Protein AF-A0A944JF97-F1 (afdb_monomer_lite)

Structure (mmCIF, N/CA/C/O backbone):
data_AF-A0A944JF97-F1
#
_entry.id   AF-A0A944JF97-F1
#
loop_
_atom_site.group_PDB
_atom_site.id
_atom_site.type_symbol
_atom_site.label_atom_id
_atom_site.label_alt_id
_atom_site.label_comp_id
_atom_site.label_asym_id
_atom_site.label_entity_id
_atom_site.label_seq_id
_atom_site.pdbx_PDB_ins_code
_atom_site.Cartn_x
_atom_site.Cartn_y
_atom_site.Cartn_z
_atom_site.occupancy
_atom_site.B_iso_or_equiv
_atom_site.auth_seq_id
_atom_site.auth_comp_id
_atom_site.auth_asym_id
_atom_site.auth_atom_id
_atom_site.pdbx_PDB_model_num
ATOM 1 N N . MET A 1 1 ? 32.440 14.582 -0.990 1.00 56.53 1 MET A N 1
ATOM 2 C CA . MET A 1 1 ? 31.479 13.459 -1.023 1.00 56.53 1 MET A CA 1
ATOM 3 C C . MET A 1 1 ? 31.948 12.498 -2.102 1.00 56.53 1 MET A C 1
ATOM 5 O O . MET A 1 1 ? 32.028 12.944 -3.239 1.00 56.53 1 MET A O 1
ATOM 9 N N . PRO A 1 2 ? 32.345 11.255 -1.791 1.00 56.12 2 PRO A N 1
ATOM 10 C CA . PRO A 1 2 ? 32.682 10.302 -2.840 1.00 56.12 2 PRO A CA 1
ATOM 11 C C . PRO A 1 2 ? 31.415 9.986 -3.644 1.00 56.12 2 PRO A C 1
ATOM 13 O O . PRO A 1 2 ? 30.388 9.609 -3.078 1.00 56.12 2 PRO A O 1
ATOM 16 N N . THR A 1 3 ? 31.468 10.171 -4.959 1.00 65.56 3 THR A N 1
ATOM 17 C CA . THR A 1 3 ? 30.405 9.774 -5.883 1.00 65.56 3 THR A CA 1
ATOM 18 C C . THR A 1 3 ? 30.403 8.254 -5.987 1.00 65.56 3 THR A C 1
ATOM 20 O O . THR A 1 3 ? 31.260 7.650 -6.626 1.00 65.56 3 THR A O 1
ATOM 23 N N . ARG A 1 4 ? 29.452 7.612 -5.305 1.00 72.88 4 ARG A N 1
ATOM 24 C CA . ARG A 1 4 ? 29.220 6.173 -5.434 1.00 72.88 4 ARG A CA 1
ATOM 25 C C . ARG A 1 4 ? 28.635 5.902 -6.818 1.00 72.88 4 ARG A C 1
ATOM 27 O O . ARG A 1 4 ? 27.512 6.331 -7.077 1.00 72.88 4 ARG A O 1
ATOM 34 N N . THR A 1 5 ? 29.349 5.157 -7.660 1.00 73.25 5 THR A N 1
ATOM 35 C CA . THR A 1 5 ? 28.781 4.610 -8.900 1.00 73.25 5 THR A CA 1
ATOM 36 C C . THR A 1 5 ? 27.526 3.808 -8.544 1.00 73.25 5 THR A C 1
ATOM 38 O O . THR A 1 5 ? 27.625 2.879 -7.728 1.00 73.25 5 THR A O 1
ATOM 41 N N . PRO A 1 6 ? 26.336 4.168 -9.055 1.00 72.06 6 PRO A N 1
ATOM 42 C CA . PRO A 1 6 ? 25.122 3.462 -8.687 1.00 72.06 6 PRO A CA 1
ATOM 43 C C . PRO A 1 6 ? 25.188 2.043 -9.255 1.00 72.06 6 PRO A C 1
ATOM 45 O O . PRO A 1 6 ? 25.498 1.841 -10.425 1.00 72.06 6 PRO A O 1
ATOM 48 N N . ARG A 1 7 ? 24.950 1.044 -8.401 1.00 86.25 7 ARG A N 1
ATOM 49 C CA . ARG A 1 7 ? 24.875 -0.355 -8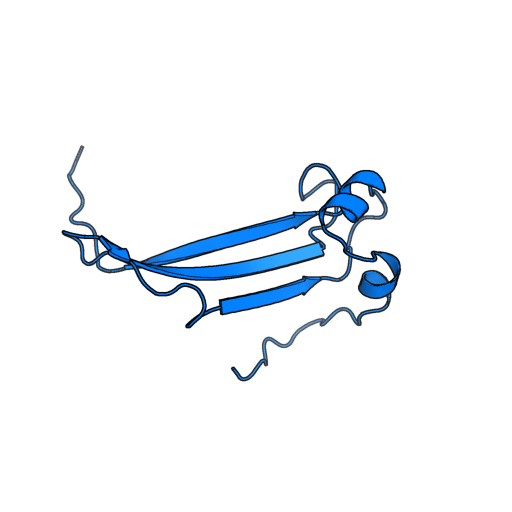.835 1.00 86.25 7 ARG A CA 1
ATOM 50 C C . ARG A 1 7 ? 23.518 -0.617 -9.489 1.00 86.25 7 ARG A C 1
ATOM 52 O O . ARG A 1 7 ? 22.536 -0.012 -9.036 1.00 86.25 7 ARG A O 1
ATOM 59 N N . PRO A 1 8 ? 23.451 -1.556 -10.450 1.00 91.25 8 PRO A N 1
ATOM 60 C CA . PRO A 1 8 ? 22.186 -2.019 -10.990 1.00 91.25 8 PRO A CA 1
ATOM 61 C C . PRO A 1 8 ? 21.208 -2.403 -9.874 1.00 91.25 8 PRO A C 1
ATOM 63 O O . PRO A 1 8 ? 21.591 -3.093 -8.925 1.00 91.25 8 PRO A O 1
ATOM 66 N N . ASN A 1 9 ? 19.972 -1.918 -9.955 1.00 93.50 9 ASN A N 1
ATOM 67 C CA . ASN A 1 9 ? 18.917 -2.190 -8.983 1.00 93.50 9 ASN A CA 1
ATOM 68 C C . ASN A 1 9 ? 17.520 -2.145 -9.623 1.00 93.50 9 ASN A C 1
ATOM 70 O O . ASN A 1 9 ? 17.351 -1.742 -10.774 1.00 93.50 9 ASN A O 1
ATOM 74 N N . VAL A 1 10 ? 16.531 -2.600 -8.856 1.00 95.19 10 VAL A N 1
ATOM 75 C CA . VAL A 1 10 ? 15.112 -2.587 -9.216 1.00 95.19 10 VAL A CA 1
ATOM 76 C C . VAL A 1 10 ? 14.421 -1.499 -8.403 1.00 95.19 10 VAL A C 1
ATOM 78 O O . VAL A 1 10 ? 14.603 -1.424 -7.187 1.00 95.19 10 VAL A O 1
ATOM 81 N N . CYS A 1 11 ? 13.622 -0.669 -9.064 1.00 94.56 11 CYS A N 1
ATOM 82 C CA . CYS A 1 11 ? 12.748 0.294 -8.415 1.00 94.56 11 CYS A CA 1
ATOM 83 C C . CYS A 1 11 ? 11.383 -0.356 -8.195 1.00 94.56 11 CYS A C 1
ATOM 85 O O . CYS A 1 11 ? 10.727 -0.768 -9.152 1.00 94.56 11 CYS A O 1
ATOM 87 N N . ILE A 1 12 ? 10.967 -0.431 -6.935 1.00 97.06 12 ILE A N 1
ATOM 88 C CA . ILE A 1 12 ? 9.673 -0.980 -6.534 1.00 97.06 12 ILE A CA 1
ATOM 89 C C . ILE A 1 12 ? 8.805 0.191 -6.076 1.00 97.06 12 ILE A C 1
ATOM 91 O O . ILE A 1 12 ? 9.211 0.943 -5.188 1.00 97.06 12 ILE A O 1
ATOM 95 N N . CYS A 1 13 ? 7.642 0.366 -6.698 1.00 96.69 13 CYS A N 1
ATOM 96 C CA . CYS A 1 13 ? 6.609 1.259 -6.190 1.00 96.69 13 CYS A CA 1
ATOM 97 C C . CYS A 1 13 ? 5.842 0.503 -5.106 1.00 96.69 13 CYS A C 1
ATOM 99 O O . CYS A 1 13 ? 5.474 -0.649 -5.321 1.00 96.69 13 CYS A O 1
ATOM 101 N N . VAL A 1 14 ? 5.666 1.118 -3.940 1.00 97.19 14 VAL A N 1
ATOM 102 C CA . VAL A 1 14 ? 4.986 0.511 -2.793 1.00 97.19 14 VAL A CA 1
ATOM 103 C C . VAL A 1 14 ? 3.892 1.453 -2.338 1.00 97.19 14 VAL A C 1
ATOM 105 O O . VAL A 1 14 ? 4.134 2.654 -2.211 1.00 97.19 14 VAL A O 1
ATOM 108 N N . ASP A 1 15 ? 2.729 0.883 -2.071 1.00 94.50 15 ASP A N 1
ATOM 109 C CA . ASP A 1 15 ? 1.562 1.571 -1.550 1.00 94.50 15 ASP A CA 1
ATOM 110 C C . ASP A 1 15 ? 1.007 0.811 -0.340 1.00 94.50 15 ASP A C 1
ATOM 112 O O . ASP A 1 15 ? 1.108 -0.420 -0.260 1.00 94.50 15 ASP A O 1
ATOM 116 N N . ILE A 1 16 ? 0.487 1.551 0.634 1.00 94.19 16 ILE A N 1
ATOM 117 C CA . ILE A 1 16 ? -0.072 0.985 1.859 1.00 94.19 16 ILE A CA 1
ATOM 118 C C . ILE A 1 16 ? -1.390 1.661 2.192 1.00 94.19 16 ILE A C 1
ATOM 120 O O . ILE A 1 16 ? -1.511 2.877 2.092 1.00 94.19 16 ILE A O 1
ATOM 124 N N . GLU A 1 17 ? -2.316 0.873 2.725 1.00 94.56 17 GLU A N 1
ATOM 125 C CA . GLU A 1 17 ? -3.539 1.396 3.326 1.00 94.56 17 GLU A CA 1
ATOM 126 C C . GLU A 1 17 ? -3.570 1.065 4.813 1.00 94.56 17 GLU A C 1
ATOM 128 O O . GLU A 1 17 ? -3.159 -0.022 5.244 1.00 94.56 17 GLU A O 1
ATOM 133 N N . ALA A 1 18 ? -4.080 2.002 5.606 1.00 94.56 18 ALA A N 1
ATOM 134 C CA . ALA A 1 18 ? -4.256 1.851 7.042 1.00 94.56 18 ALA A CA 1
ATOM 135 C C . ALA A 1 18 ? -5.719 2.088 7.437 1.00 94.56 18 ALA A C 1
ATOM 137 O O . ALA A 1 18 ? -6.423 2.870 6.804 1.00 94.56 18 ALA A O 1
ATOM 138 N N . ASP A 1 19 ? -6.172 1.466 8.528 1.00 94.56 19 ASP A N 1
ATOM 139 C CA . ASP A 1 19 ? -7.504 1.712 9.108 1.00 94.56 19 ASP A CA 1
ATOM 140 C C . ASP A 1 19 ? -7.572 3.030 9.917 1.00 94.56 19 ASP A C 1
ATOM 142 O O . ASP A 1 19 ? -8.424 3.211 10.785 1.00 94.56 19 ASP A O 1
ATOM 146 N N . GLY A 1 20 ? -6.687 3.981 9.603 1.00 93.94 20 GLY A N 1
ATOM 147 C CA . GLY A 1 20 ? -6.595 5.320 10.174 1.00 93.94 20 GLY A CA 1
ATOM 148 C C . GLY A 1 20 ? -5.509 6.159 9.480 1.00 93.94 20 GLY A C 1
ATOM 149 O O . GLY A 1 20 ? -4.944 5.725 8.481 1.00 93.94 20 GLY A O 1
ATOM 150 N N . PRO A 1 21 ? -5.180 7.361 9.990 1.00 91.88 21 PRO A N 1
ATOM 151 C CA . PRO A 1 21 ? -4.298 8.320 9.311 1.00 91.88 21 PRO A CA 1
ATOM 152 C C . PRO A 1 21 ? -2.894 7.821 8.942 1.00 91.88 21 PRO A C 1
ATOM 154 O O . PRO A 1 21 ? -2.284 8.354 8.020 1.00 91.88 21 PRO A O 1
ATOM 157 N N . ALA A 1 22 ? -2.347 6.866 9.697 1.00 89.56 22 ALA A N 1
ATOM 158 C CA . ALA A 1 22 ? -1.032 6.287 9.447 1.00 89.56 22 ALA A CA 1
ATOM 159 C C . ALA A 1 22 ? -0.873 4.946 10.182 1.00 89.56 22 ALA A C 1
ATOM 161 O O . ALA A 1 22 ? -1.435 4.782 11.270 1.00 89.56 22 ALA A O 1
ATOM 162 N N . PRO A 1 23 ? -0.052 4.018 9.660 1.00 88.12 23 PRO A N 1
ATOM 163 C CA . PRO A 1 23 ? 0.300 2.799 10.378 1.00 88.12 23 PRO A CA 1
ATOM 164 C C . PRO A 1 23 ? 1.080 3.096 11.671 1.00 88.12 23 PRO A C 1
ATOM 166 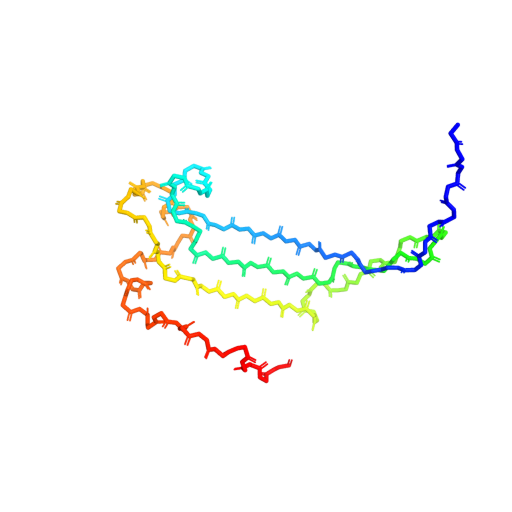O O . PRO A 1 23 ? 1.799 4.092 11.779 1.00 88.12 23 PRO A O 1
ATOM 169 N N . GLY A 1 24 ? 0.970 2.193 12.645 1.00 88.12 24 GLY A N 1
ATOM 170 C CA . GLY A 1 24 ? 1.643 2.268 13.945 1.00 88.12 24 GLY A CA 1
ATOM 171 C C . GLY A 1 24 ? 0.617 2.364 15.074 1.00 88.12 24 GLY A C 1
ATOM 172 O O . GLY A 1 24 ? 0.384 1.359 15.741 1.00 88.12 24 GLY A O 1
ATOM 173 N N . PRO A 1 25 ? -0.039 3.524 15.273 1.00 92.31 25 PRO A N 1
ATOM 174 C CA . PRO A 1 25 ? -1.220 3.618 16.136 1.00 92.31 25 PRO A CA 1
ATOM 175 C C . PRO A 1 25 ? -2.440 2.883 15.549 1.00 92.31 25 PRO A C 1
ATOM 177 O O . PRO A 1 25 ? -3.246 2.320 16.290 1.00 92.31 25 PRO A O 1
ATOM 180 N N . TYR A 1 26 ? -2.542 2.870 14.217 1.00 95.12 26 TYR A N 1
ATOM 181 C CA . TYR A 1 26 ? -3.574 2.189 13.435 1.00 95.12 26 TYR A CA 1
ATOM 182 C C . TYR A 1 26 ? -2.968 0.992 12.693 1.00 95.12 26 TYR A C 1
ATOM 184 O O . TYR A 1 26 ? -1.749 0.920 12.478 1.00 95.12 26 TYR A O 1
ATOM 192 N N . SER A 1 27 ? -3.802 0.029 12.321 1.00 95.12 27 SER A N 1
ATOM 193 C CA . SER A 1 27 ? -3.384 -1.164 11.593 1.00 95.12 27 SER A CA 1
ATOM 194 C C . SER A 1 27 ? -3.096 -0.830 10.133 1.00 95.12 27 SER A C 1
ATOM 196 O O . SER A 1 27 ? -3.894 -0.178 9.468 1.00 95.12 27 SER A O 1
ATOM 198 N N . MET A 1 28 ? -1.991 -1.349 9.599 1.00 95.38 28 MET A N 1
ATOM 199 C CA . MET A 1 28 ? -1.841 -1.497 8.150 1.00 95.38 28 MET A CA 1
ATOM 200 C C . MET A 1 28 ? -2.748 -2.645 7.699 1.00 95.38 28 MET A C 1
ATOM 202 O O . MET A 1 28 ? -2.627 -3.753 8.221 1.00 95.38 28 MET A O 1
ATOM 206 N N . ILE A 1 29 ? -3.649 -2.376 6.760 1.00 94.25 29 ILE A N 1
ATOM 207 C CA . ILE A 1 29 ? -4.707 -3.309 6.344 1.00 94.25 29 ILE A CA 1
ATOM 208 C C . ILE A 1 29 ? -4.581 -3.763 4.890 1.00 94.25 29 ILE A C 1
ATOM 210 O O . ILE A 1 29 ? -5.166 -4.778 4.518 1.00 94.25 29 ILE A O 1
ATOM 214 N N . SER A 1 30 ? -3.774 -3.083 4.075 1.00 94.25 30 SER A N 1
ATOM 215 C CA . SER A 1 30 ? -3.335 -3.622 2.789 1.00 94.25 30 SER A CA 1
ATOM 216 C C . SER A 1 30 ? -1.929 -3.154 2.425 1.00 94.25 30 SER A C 1
ATOM 218 O O . SER A 1 30 ? -1.459 -2.117 2.901 1.00 94.25 30 SER A O 1
ATOM 220 N N . PHE A 1 31 ? -1.250 -3.963 1.615 1.00 95.38 31 PHE A N 1
ATOM 221 C CA . PHE A 1 31 ? 0.091 -3.703 1.111 1.00 95.38 31 PHE A CA 1
ATOM 222 C C . PHE A 1 31 ? 0.158 -4.063 -0.374 1.00 95.38 31 PHE A C 1
ATOM 224 O O . PHE A 1 31 ? -0.065 -5.220 -0.752 1.00 95.38 31 PHE A O 1
ATOM 231 N N . GLY A 1 32 ? 0.491 -3.075 -1.199 1.00 95.81 32 GLY A N 1
ATOM 232 C CA . GLY A 1 32 ? 0.706 -3.209 -2.633 1.00 95.81 32 GLY A CA 1
ATOM 233 C C . GLY A 1 32 ? 2.155 -2.921 -3.008 1.00 95.81 32 GLY A C 1
ATOM 234 O O . GLY A 1 32 ? 2.781 -2.008 -2.474 1.00 95.81 32 GLY A O 1
ATOM 235 N N . ALA A 1 33 ? 2.699 -3.687 -3.948 1.00 97.81 33 ALA A N 1
ATOM 236 C CA . ALA A 1 33 ? 3.998 -3.413 -4.542 1.00 97.81 33 ALA A CA 1
ATOM 237 C C . ALA A 1 33 ? 4.016 -3.765 -6.033 1.00 97.81 33 ALA A C 1
ATOM 239 O O . ALA A 1 33 ? 3.416 -4.754 -6.447 1.00 97.81 33 ALA A O 1
ATOM 240 N N . SER A 1 34 ? 4.739 -2.987 -6.836 1.00 97.69 34 SER A N 1
ATOM 241 C CA . SER A 1 34 ? 4.969 -3.271 -8.254 1.00 97.69 34 SER A CA 1
ATOM 242 C C . SER A 1 34 ? 6.392 -2.934 -8.680 1.00 97.69 34 SER A C 1
ATOM 244 O O . SER A 1 34 ? 7.006 -1.985 -8.180 1.00 97.69 34 SER A O 1
ATOM 246 N N . VAL A 1 35 ? 6.945 -3.700 -9.622 1.00 97.38 35 VAL A N 1
ATOM 247 C CA . VAL A 1 35 ? 8.217 -3.332 -10.256 1.00 97.38 35 VAL A CA 1
ATOM 248 C C . VAL A 1 35 ? 7.972 -2.172 -11.216 1.00 97.38 35 VAL A C 1
ATOM 250 O O . VAL A 1 35 ? 7.462 -2.347 -12.318 1.00 97.38 35 VAL A O 1
ATOM 253 N N . ALA A 1 36 ? 8.385 -0.974 -10.808 1.00 95.94 36 ALA A N 1
ATOM 254 C CA . ALA A 1 36 ? 8.233 0.238 -11.605 1.00 95.94 36 ALA A CA 1
ATOM 255 C C . ALA A 1 36 ? 9.298 0.348 -12.707 1.00 95.94 36 ALA A C 1
ATOM 257 O O . ALA A 1 36 ? 9.050 0.930 -13.764 1.00 95.94 36 ALA A O 1
ATOM 258 N N . GLY A 1 37 ? 10.492 -0.206 -12.478 1.00 96.44 37 GLY A N 1
ATOM 259 C CA . GLY A 1 37 ? 11.585 -0.129 -13.440 1.00 96.44 37 GLY A CA 1
ATOM 260 C C . GLY A 1 37 ? 12.920 -0.646 -12.925 1.00 96.44 37 GLY A C 1
ATOM 261 O O . GLY A 1 37 ? 13.044 -1.100 -11.789 1.00 96.44 37 GLY A O 1
ATOM 262 N N . HIS A 1 38 ? 13.936 -0.558 -13.776 1.00 95.25 38 HIS A N 1
ATOM 263 C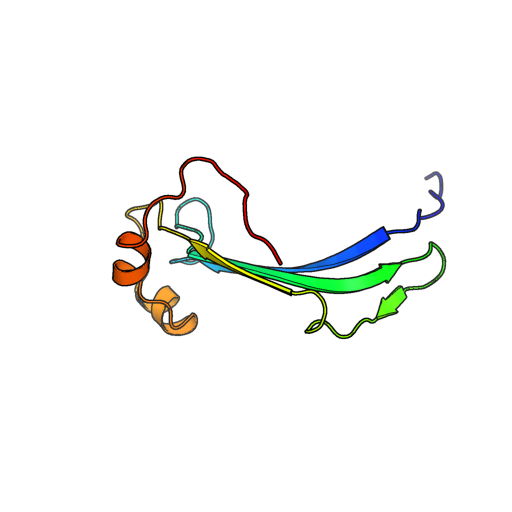 CA . HIS A 1 38 ? 15.317 -0.895 -13.438 1.00 95.25 38 HIS A CA 1
ATOM 264 C C . HIS A 1 38 ? 16.204 0.337 -13.574 1.00 95.25 38 HIS A C 1
ATOM 266 O O . HIS A 1 38 ? 16.047 1.122 -14.506 1.00 95.25 38 HIS A O 1
ATOM 272 N N . GLN A 1 39 ? 17.158 0.479 -12.664 1.00 91.62 3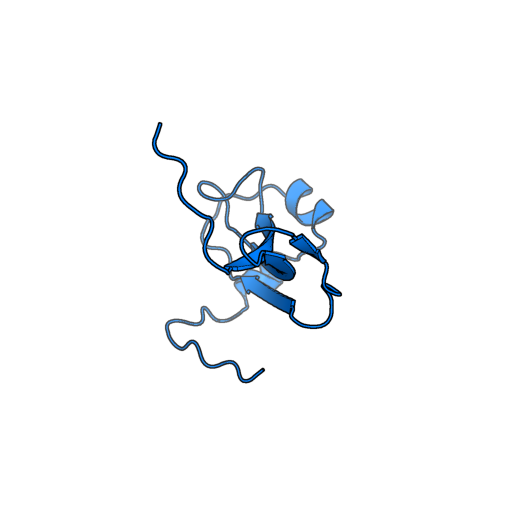9 GLN A N 1
ATOM 273 C CA . GLN A 1 39 ? 18.237 1.453 -12.753 1.00 91.62 39 GLN A CA 1
ATOM 274 C C . GLN A 1 39 ? 19.525 0.680 -13.019 1.00 91.62 39 GLN A C 1
ATOM 276 O O . GLN A 1 39 ? 19.898 -0.153 -12.198 1.00 91.62 39 GLN A O 1
ATOM 281 N N . ASP A 1 40 ? 20.206 0.935 -14.133 1.00 89.25 40 ASP A N 1
ATOM 282 C CA . ASP A 1 40 ? 21.437 0.221 -14.522 1.00 89.25 40 ASP A CA 1
ATOM 283 C C . ASP A 1 40 ? 22.731 0.950 -14.118 1.00 89.25 40 ASP A C 1
ATOM 285 O O . ASP A 1 40 ? 23.835 0.503 -14.424 1.00 89.25 40 ASP A O 1
ATOM 289 N N . GLY A 1 41 ? 22.598 2.054 -13.379 1.00 82.81 41 GLY A N 1
ATOM 290 C CA . GLY A 1 41 ? 23.711 2.884 -12.927 1.00 82.81 41 GLY A CA 1
ATOM 291 C C . GLY A 1 41 ? 23.907 4.151 -13.753 1.00 82.81 41 GLY A C 1
ATOM 292 O O . GLY A 1 41 ? 24.526 5.093 -13.258 1.00 82.81 41 GLY A O 1
ATOM 293 N N . ALA A 1 42 ? 23.343 4.199 -14.962 1.00 84.44 42 ALA A N 1
ATOM 294 C CA . ALA A 1 42 ? 23.364 5.364 -15.839 1.00 84.44 42 ALA A CA 1
ATOM 295 C C . ALA A 1 42 ? 21.953 5.861 -16.180 1.00 84.44 42 ALA A C 1
ATOM 297 O O . ALA A 1 42 ? 21.757 7.067 -16.344 1.00 84.44 42 ALA A O 1
ATOM 298 N N . SER A 1 43 ? 20.975 4.959 -16.284 1.00 90.31 43 SER A N 1
ATOM 299 C CA . SER A 1 43 ? 19.622 5.288 -16.713 1.00 90.31 43 SER A CA 1
ATOM 300 C C . SER A 1 43 ? 18.542 4.464 -16.012 1.00 90.31 43 SER A C 1
ATOM 302 O O . SER A 1 43 ? 18.728 3.307 -15.629 1.00 90.31 43 SER A O 1
ATOM 304 N N . TYR A 1 44 ? 17.375 5.090 -15.862 1.00 93.38 44 TYR A N 1
ATOM 305 C CA . TYR A 1 44 ? 16.159 4.423 -15.423 1.00 93.38 44 TYR A CA 1
ATOM 306 C C . TYR A 1 44 ? 15.362 3.946 -16.638 1.00 93.38 44 TYR A C 1
ATOM 308 O O . TYR A 1 44 ? 15.024 4.746 -17.511 1.00 93.38 44 TYR A O 1
ATOM 316 N N . THR A 1 45 ? 15.018 2.662 -16.663 1.00 96.12 45 THR A N 1
ATOM 317 C CA . THR A 1 45 ? 14.103 2.076 -17.645 1.00 96.12 45 THR A CA 1
ATOM 318 C C . THR A 1 45 ? 12.797 1.715 -16.952 1.00 96.12 45 THR A C 1
ATOM 320 O O . THR A 1 45 ? 12.768 0.804 -16.120 1.00 96.12 45 THR A O 1
ATOM 323 N N . ALA A 1 46 ? 11.721 2.426 -17.301 1.00 96.12 46 ALA A N 1
ATOM 324 C CA . ALA A 1 46 ? 10.381 2.127 -16.811 1.00 96.12 46 ALA A CA 1
ATOM 325 C C . ALA A 1 46 ? 9.918 0.742 -17.286 1.00 96.12 46 ALA A C 1
ATOM 327 O O . ALA A 1 46 ? 10.244 0.296 -18.389 1.00 96.12 46 ALA A O 1
ATOM 328 N N . ARG A 1 47 ? 9.141 0.069 -16.445 1.00 95.81 47 ARG A N 1
ATOM 329 C CA . ARG A 1 47 ? 8.490 -1.205 -16.730 1.00 95.81 47 ARG A CA 1
ATOM 330 C C . ARG A 1 47 ? 6.986 -1.029 -16.610 1.00 95.81 47 ARG A C 1
ATOM 332 O O . ARG A 1 47 ? 6.508 -0.126 -15.933 1.00 95.81 47 ARG A O 1
ATOM 339 N N . ASP A 1 48 ? 6.267 -1.901 -17.300 1.00 95.38 48 ASP A N 1
ATOM 340 C CA . ASP A 1 48 ? 4.837 -2.070 -17.093 1.00 95.38 48 ASP A CA 1
ATOM 341 C C . ASP A 1 48 ? 4.607 -2.566 -15.653 1.00 95.38 48 ASP A C 1
ATOM 343 O O . ASP A 1 48 ? 5.053 -3.677 -15.335 1.00 95.38 48 ASP A O 1
ATOM 347 N N . PRO A 1 49 ? 3.982 -1.752 -14.781 1.00 88.31 49 PRO A N 1
ATOM 348 C CA . PRO A 1 49 ? 3.857 -2.073 -13.368 1.00 88.31 49 PRO A CA 1
ATOM 349 C C . PRO A 1 49 ? 2.912 -3.248 -13.123 1.00 88.31 49 PRO A C 1
ATOM 351 O O . PRO A 1 49 ? 3.007 -3.848 -12.063 1.00 88.31 49 PRO A O 1
ATOM 354 N N . GLU A 1 50 ? 2.043 -3.613 -14.072 1.00 92.12 50 GLU A N 1
ATOM 355 C CA . GLU A 1 50 ? 1.077 -4.707 -13.902 1.00 92.12 50 GLU A CA 1
ATOM 356 C C . GLU A 1 50 ? 1.708 -6.098 -14.069 1.00 92.12 50 GLU A C 1
ATOM 358 O O . GLU A 1 50 ? 1.141 -7.094 -13.619 1.00 92.12 50 GLU A O 1
ATOM 363 N N . ARG A 1 51 ? 2.901 -6.184 -14.675 1.00 93.75 51 ARG A N 1
ATOM 364 C CA . ARG A 1 51 ? 3.574 -7.466 -14.950 1.00 93.75 51 ARG A CA 1
ATOM 365 C C . ARG A 1 51 ? 4.077 -8.178 -13.705 1.00 93.75 51 ARG A C 1
ATOM 367 O O . ARG A 1 51 ? 4.011 -9.399 -13.639 1.00 93.75 51 ARG A O 1
ATOM 374 N N . ASP A 1 52 ? 4.610 -7.410 -12.764 1.00 95.38 52 ASP A N 1
ATOM 375 C CA . ASP A 1 52 ? 5.282 -7.907 -11.570 1.00 95.38 52 ASP A CA 1
ATOM 376 C C . ASP A 1 52 ? 4.682 -7.176 -10.360 1.00 95.38 52 ASP A C 1
ATOM 378 O O . ASP A 1 52 ? 5.258 -6.211 -9.846 1.00 95.38 52 ASP A O 1
ATOM 382 N N . THR A 1 53 ? 3.483 -7.606 -9.955 1.00 96.00 53 THR A N 1
ATOM 383 C CA . THR A 1 53 ? 2.708 -7.021 -8.852 1.00 96.00 53 THR A CA 1
ATOM 384 C C . THR A 1 53 ? 2.579 -7.973 -7.673 1.00 96.00 53 THR A C 1
ATOM 386 O O . THR A 1 53 ? 2.498 -9.193 -7.808 1.00 96.00 53 THR A O 1
ATOM 389 N N . PHE A 1 54 ? 2.516 -7.392 -6.485 1.00 96.50 54 PHE A N 1
ATOM 390 C CA . PHE A 1 54 ? 2.169 -8.065 -5.250 1.00 96.50 54 PHE A CA 1
ATOM 391 C C . PHE A 1 54 ? 1.093 -7.249 -4.545 1.00 96.50 54 PHE A C 1
ATOM 393 O O . PHE A 1 54 ? 1.233 -6.041 -4.383 1.00 96.50 54 PHE A O 1
ATOM 400 N N . TYR A 1 55 ? 0.033 -7.914 -4.099 1.00 95.19 55 TYR A N 1
ATOM 401 C CA . TYR A 1 55 ? -1.011 -7.290 -3.297 1.00 95.19 55 TYR A CA 1
ATOM 402 C C . TYR A 1 55 ? -1.494 -8.256 -2.230 1.00 95.19 55 TYR A C 1
ATOM 404 O O . TYR A 1 55 ? -1.824 -9.405 -2.541 1.00 95.19 55 TYR A O 1
ATOM 412 N N . ARG A 1 56 ? -1.555 -7.807 -0.978 1.00 95.44 56 ARG A N 1
ATOM 413 C CA . ARG A 1 56 ? -2.175 -8.565 0.109 1.00 95.44 56 ARG A CA 1
ATOM 414 C C . ARG A 1 56 ? -2.943 -7.641 1.034 1.00 95.44 56 ARG A C 1
ATOM 416 O O . ARG A 1 56 ? -2.476 -6.564 1.392 1.00 95.44 56 ARG A O 1
ATOM 423 N N . GLU A 1 57 ? -4.094 -8.130 1.462 1.00 94.75 57 GLU A N 1
ATOM 424 C CA . GLU A 1 57 ? -4.835 -7.572 2.580 1.00 94.75 57 GLU A CA 1
ATOM 425 C C . GLU A 1 57 ? -4.370 -8.239 3.876 1.00 94.75 57 GLU A C 1
ATOM 427 O O . GLU A 1 57 ? -3.983 -9.412 3.885 1.00 94.75 57 GLU A O 1
ATOM 432 N N . LEU A 1 58 ? -4.372 -7.479 4.965 1.00 93.06 58 LEU A N 1
ATOM 433 C CA . LEU A 1 58 ? -3.773 -7.870 6.232 1.00 93.06 58 LEU A CA 1
ATOM 434 C C . LEU A 1 58 ? -4.815 -7.832 7.350 1.00 93.06 58 LEU A C 1
ATOM 436 O O . LEU A 1 58 ? -5.665 -6.944 7.406 1.00 93.06 58 LEU A O 1
ATOM 440 N N . CYS A 1 59 ? -4.715 -8.791 8.272 1.00 94.31 59 CYS A N 1
ATOM 441 C CA . CYS A 1 59 ? -5.526 -8.804 9.484 1.00 94.31 59 CYS A CA 1
ATOM 442 C C . CYS A 1 59 ? -5.138 -7.605 10.379 1.00 94.31 59 CYS A C 1
ATOM 444 O O . CYS A 1 59 ? -3.949 -7.463 10.695 1.00 94.31 59 CYS A O 1
ATOM 446 N N . PRO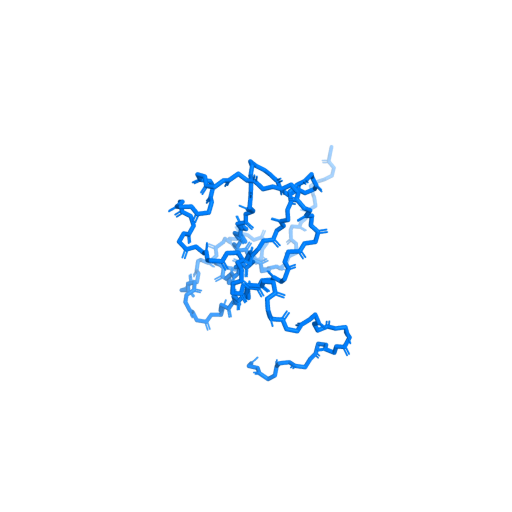 A 1 60 ? -6.098 -6.773 10.830 1.00 94.50 60 PRO A N 1
ATOM 447 C CA . PRO A 1 60 ? -5.824 -5.659 11.729 1.00 94.50 60 PRO A CA 1
ATOM 448 C C . PRO A 1 60 ? -5.127 -6.106 13.022 1.00 94.50 60 PRO A C 1
ATOM 450 O O . PRO A 1 60 ? -5.363 -7.202 13.544 1.00 94.50 60 PRO A O 1
ATOM 453 N N . ILE A 1 61 ? -4.268 -5.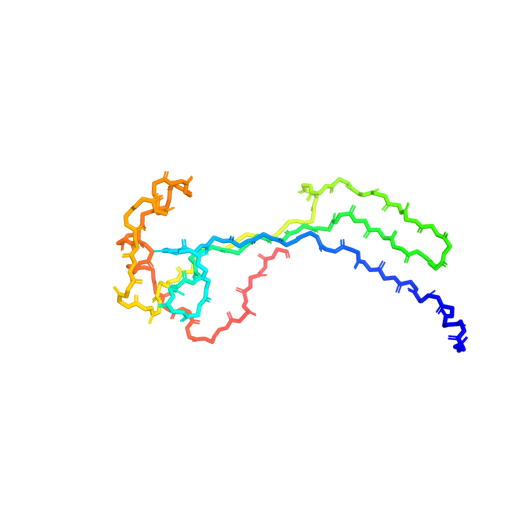247 13.569 1.00 94.25 61 ILE A N 1
ATOM 454 C CA . ILE A 1 61 ? -3.506 -5.516 14.803 1.00 94.25 61 ILE A CA 1
ATOM 455 C C . ILE A 1 61 ? -3.816 -4.527 15.932 1.00 94.25 61 ILE A C 1
ATOM 457 O O . ILE A 1 61 ? -3.455 -4.791 17.075 1.00 94.25 61 ILE A O 1
ATOM 461 N N . SER A 1 62 ? -4.488 -3.417 15.623 1.00 92.44 62 SER A N 1
ATOM 462 C CA . SER A 1 62 ? -4.918 -2.386 16.567 1.00 92.44 62 SER A CA 1
ATOM 463 C C . SER A 1 62 ? -6.436 -2.390 16.712 1.00 92.44 62 SER A C 1
ATOM 465 O O . SER A 1 62 ? -7.155 -2.646 15.747 1.00 92.44 62 SER A O 1
ATOM 467 N N . GLU A 1 63 ? -6.929 -2.081 17.910 1.00 91.75 63 GLU A N 1
ATOM 468 C CA . GLU A 1 63 ? -8.350 -1.793 18.144 1.00 91.75 63 GLU A CA 1
ATOM 469 C C . GLU A 1 63 ? -8.731 -0.372 17.708 1.00 91.75 63 GLU A C 1
ATOM 471 O O . GLU A 1 63 ? -9.906 -0.102 17.469 1.00 91.75 63 GLU A O 1
ATOM 476 N N . ALA A 1 64 ? -7.757 0.537 17.585 1.00 94.00 64 ALA A N 1
ATOM 477 C CA . ALA A 1 64 ? -7.999 1.890 17.108 1.00 94.00 64 ALA A CA 1
ATOM 478 C C . ALA A 1 64 ? -8.193 1.883 15.588 1.00 94.00 64 ALA A C 1
ATOM 480 O O . ALA A 1 64 ? -7.323 1.409 14.860 1.00 94.00 64 ALA A O 1
ATOM 481 N N . PHE A 1 65 ? -9.312 2.439 15.123 1.00 94.75 65 PHE A N 1
ATOM 482 C CA . PHE A 1 65 ? -9.589 2.668 13.707 1.00 94.75 65 PHE A CA 1
ATOM 483 C C . PHE A 1 65 ? -10.502 3.883 13.510 1.00 94.75 65 PHE A C 1
ATOM 485 O O . PHE A 1 65 ? -11.228 4.287 14.422 1.00 94.75 65 PHE A O 1
ATOM 492 N N . VAL A 1 66 ? -10.451 4.469 12.315 1.00 94.19 66 VAL A N 1
ATOM 493 C CA . VAL A 1 66 ? -11.277 5.606 11.894 1.00 94.19 66 VAL A CA 1
ATOM 494 C C . VAL A 1 66 ? -12.174 5.146 10.738 1.00 94.19 66 VAL A C 1
ATOM 496 O O . VAL A 1 66 ? -11.645 4.822 9.672 1.00 94.19 66 VAL A O 1
ATOM 499 N N . PRO A 1 67 ? -13.511 5.096 10.904 1.00 90.88 67 PRO A N 1
ATOM 500 C CA . PRO A 1 67 ? -14.427 4.610 9.867 1.00 90.88 67 PRO A CA 1
ATOM 501 C C . PRO A 1 67 ? -14.269 5.311 8.513 1.00 90.88 67 PRO A C 1
ATOM 503 O O . PRO A 1 67 ? -14.363 4.679 7.464 1.00 90.88 67 PRO A O 1
ATOM 506 N N . GLU A 1 68 ? -13.976 6.609 8.522 1.00 90.44 68 GLU A N 1
ATOM 507 C CA . GLU A 1 68 ? -13.767 7.400 7.313 1.00 90.44 68 GLU A CA 1
ATOM 508 C C . GLU A 1 68 ? -12.537 6.938 6.521 1.00 90.44 68 GLU A C 1
ATOM 510 O O . GLU A 1 68 ? -12.565 6.980 5.295 1.00 90.44 68 GLU A O 1
ATOM 515 N N . ALA A 1 69 ? -11.484 6.449 7.187 1.00 88.06 69 ALA A N 1
ATOM 516 C CA . ALA A 1 69 ? -10.303 5.911 6.509 1.00 88.06 69 ALA A CA 1
ATOM 517 C C . ALA A 1 69 ? -10.638 4.616 5.748 1.00 88.06 69 ALA A C 1
ATOM 519 O O . ALA A 1 69 ? -10.235 4.442 4.599 1.00 88.06 69 ALA A O 1
ATOM 520 N N . LEU A 1 70 ? -11.464 3.751 6.346 1.00 86.56 70 LEU A N 1
ATOM 521 C CA . LEU A 1 70 ? -11.950 2.524 5.703 1.00 86.56 70 LEU A CA 1
ATOM 522 C C . LEU A 1 70 ? -12.819 2.823 4.472 1.00 86.56 70 LEU A C 1
ATOM 524 O O . LEU A 1 70 ? -12.740 2.113 3.470 1.00 86.56 70 LEU A O 1
ATOM 528 N N . ALA A 1 71 ? -13.613 3.897 4.524 1.00 82.81 71 ALA A N 1
ATOM 529 C CA . ALA A 1 71 ? -14.467 4.314 3.416 1.00 82.81 71 ALA A CA 1
ATOM 530 C C . ALA A 1 71 ? -13.676 4.805 2.190 1.00 82.81 71 ALA A C 1
ATOM 532 O O . ALA A 1 71 ? -14.150 4.633 1.068 1.00 82.81 71 ALA A O 1
ATOM 533 N N . VAL A 1 72 ? -12.480 5.381 2.380 1.00 82.31 72 VAL A N 1
ATOM 534 C CA . VAL A 1 72 ? -11.598 5.779 1.265 1.00 82.31 72 VAL A CA 1
ATOM 535 C C . VAL A 1 72 ? -10.988 4.553 0.589 1.00 82.31 72 VAL A C 1
ATOM 537 O O . VAL A 1 72 ? -11.009 4.465 -0.636 1.00 82.31 72 VAL A O 1
ATOM 540 N N . GLY A 1 73 ? -10.489 3.598 1.379 1.00 74.06 73 GLY A N 1
ATOM 541 C CA . GLY A 1 73 ? -9.845 2.386 0.860 1.00 74.06 73 GLY A CA 1
ATOM 542 C C . GLY A 1 73 ? -10.817 1.321 0.340 1.00 74.06 73 GLY A C 1
ATOM 543 O O . GLY A 1 73 ? -10.392 0.370 -0.309 1.00 74.06 73 GLY A O 1
ATOM 544 N N . GLY A 1 74 ? -12.118 1.438 0.635 1.00 85.38 74 GLY A N 1
ATOM 545 C CA . GLY A 1 74 ? -13.130 0.448 0.245 1.00 85.38 74 GLY A CA 1
ATOM 546 C C . GLY A 1 74 ? -12.953 -0.920 0.920 1.00 85.38 74 GLY A C 1
ATOM 547 O O . GLY A 1 74 ? -13.484 -1.920 0.436 1.00 85.38 74 GLY A O 1
ATOM 548 N N . LEU A 1 75 ? -12.200 -0.976 2.022 1.00 90.00 75 LEU A N 1
ATOM 549 C CA . LEU A 1 75 ? -11.887 -2.202 2.752 1.00 90.00 75 LEU A CA 1
ATOM 550 C C . LEU A 1 75 ? -12.823 -2.378 3.949 1.00 90.00 75 LEU A C 1
ATOM 552 O O . LEU A 1 75 ? -13.062 -1.456 4.726 1.00 90.00 75 LEU A O 1
ATOM 556 N N . ASP A 1 76 ? -13.316 -3.602 4.119 1.00 91.62 76 ASP A N 1
ATOM 557 C CA . ASP A 1 76 ? -14.148 -3.994 5.255 1.00 91.62 76 ASP A CA 1
ATOM 558 C C . ASP A 1 76 ? -13.268 -4.573 6.365 1.00 91.62 76 ASP A C 1
ATOM 560 O O . ASP A 1 76 ? -12.729 -5.676 6.248 1.00 91.62 76 ASP A O 1
ATOM 564 N N . ARG A 1 77 ? -13.132 -3.825 7.459 1.00 92.38 77 ARG A N 1
ATOM 565 C CA . ARG A 1 77 ? -12.282 -4.211 8.584 1.00 92.38 77 ARG A CA 1
ATOM 566 C C . ARG A 1 77 ? -12.739 -5.502 9.269 1.00 92.38 77 ARG A C 1
ATOM 568 O O . ARG A 1 77 ? -11.882 -6.274 9.699 1.00 92.38 77 ARG A O 1
ATOM 575 N N . ASP A 1 78 ? -14.041 -5.762 9.361 1.00 92.88 78 ASP A N 1
ATOM 576 C CA . ASP A 1 78 ? -14.563 -6.960 10.026 1.00 92.88 78 ASP A CA 1
ATOM 577 C C . ASP A 1 78 ? -14.268 -8.207 9.187 1.00 92.88 78 ASP A C 1
ATOM 579 O O . ASP A 1 78 ? -13.821 -9.230 9.715 1.00 92.88 78 ASP A O 1
ATOM 583 N N . ARG A 1 79 ? -14.388 -8.094 7.857 1.00 93.62 79 ARG A N 1
ATOM 584 C CA . ARG A 1 79 ? -13.935 -9.135 6.919 1.00 93.62 79 ARG A CA 1
ATOM 585 C C . ARG A 1 79 ? -12.438 -9.419 7.068 1.00 93.62 79 ARG A C 1
ATOM 587 O O . ARG A 1 79 ? -12.026 -10.581 7.068 1.00 93.62 79 ARG A O 1
ATOM 594 N N . LEU A 1 80 ? -11.617 -8.377 7.200 1.00 92.94 80 LEU A N 1
ATOM 595 C CA . LEU A 1 80 ? -10.169 -8.529 7.376 1.00 92.94 80 LEU A CA 1
ATOM 596 C C . LEU A 1 80 ? -9.811 -9.159 8.727 1.00 92.94 80 LEU A C 1
ATOM 598 O O . LEU A 1 80 ? -8.912 -9.994 8.796 1.00 92.94 80 LEU A O 1
ATOM 602 N N . ALA A 1 81 ? -10.532 -8.816 9.794 1.00 91.94 81 ALA A N 1
ATOM 603 C CA . ALA A 1 81 ? -10.346 -9.407 11.117 1.00 91.94 81 ALA A CA 1
ATOM 604 C C . ALA A 1 81 ? -10.726 -10.897 11.163 1.00 91.94 81 ALA A C 1
ATOM 606 O O . ALA A 1 81 ? -10.127 -11.653 11.926 1.00 91.94 81 ALA A O 1
ATOM 607 N N . ALA A 1 82 ? -11.678 -11.325 10.329 1.00 89.19 82 ALA A N 1
ATOM 608 C CA . ALA A 1 82 ? -12.051 -12.730 10.172 1.00 89.19 82 ALA A CA 1
ATOM 609 C C . ALA A 1 82 ? -11.033 -13.546 9.356 1.00 89.19 82 ALA A C 1
ATOM 611 O O . ALA A 1 82 ? -11.091 -14.776 9.352 1.00 89.19 82 ALA A O 1
ATOM 612 N N . THR A 1 83 ? -10.104 -12.886 8.657 1.00 77.94 83 THR A N 1
ATOM 613 C CA . THR A 1 83 ? -9.033 -13.575 7.933 1.00 77.94 83 THR A CA 1
ATOM 614 C C . THR A 1 83 ? -8.021 -14.122 8.937 1.00 77.94 83 THR A C 1
ATOM 616 O O . THR A 1 83 ? -7.490 -13.379 9.764 1.00 77.94 83 THR A O 1
ATOM 619 N N . GLU A 1 84 ? -7.752 -15.428 8.865 1.00 65.56 84 GLU A N 1
ATOM 620 C CA . GLU A 1 84 ? -6.768 -16.108 9.709 1.00 65.56 84 GLU A CA 1
ATOM 621 C C . GLU A 1 84 ? -5.442 -15.338 9.718 1.00 65.56 84 GLU A C 1
ATOM 623 O O . GLU A 1 84 ? -4.874 -15.010 8.668 1.00 65.56 84 GLU A O 1
ATOM 628 N N . ARG A 1 85 ? -4.910 -15.067 10.914 1.00 62.91 85 ARG A N 1
ATOM 629 C CA . ARG A 1 85 ? -3.544 -14.564 11.041 1.00 62.91 85 ARG A CA 1
ATOM 630 C C . ARG A 1 85 ? -2.626 -15.653 10.514 1.00 62.91 85 ARG A C 1
ATOM 632 O O . ARG A 1 85 ? -2.441 -16.664 11.185 1.00 62.91 85 ARG A O 1
ATOM 639 N N . VAL A 1 86 ? -2.042 -15.452 9.334 1.00 56.72 86 VAL A N 1
ATOM 640 C CA . VAL A 1 86 ? -1.006 -16.344 8.803 1.00 56.72 86 VAL A CA 1
ATOM 641 C C . VAL A 1 86 ? 0.238 -16.195 9.683 1.00 56.72 86 VAL A C 1
ATOM 643 O O . VAL A 1 86 ? 1.179 -15.464 9.384 1.00 56.72 86 VAL A O 1
ATOM 646 N N . GLY A 1 87 ? 0.212 -16.863 10.833 1.00 44.91 87 GLY A N 1
ATOM 647 C CA . GLY A 1 87 ? 1.355 -17.082 11.692 1.00 44.91 87 GLY A CA 1
ATOM 648 C C . GLY A 1 87 ? 2.284 -18.057 10.991 1.00 44.91 87 GLY A C 1
ATOM 649 O O . GLY A 1 87 ? 2.118 -19.262 11.108 1.00 44.91 87 GLY A O 1
ATOM 650 N N . GLY A 1 88 ? 3.249 -17.520 10.248 1.00 43.56 88 GLY A N 1
ATOM 651 C CA . GLY A 1 88 ? 4.390 -18.272 9.740 1.00 43.56 88 GLY A CA 1
ATOM 652 C C . GLY A 1 88 ? 4.072 -19.266 8.625 1.00 43.56 88 GLY A C 1
ATOM 653 O O . GLY A 1 88 ? 3.983 -20.456 8.869 1.00 43.56 88 GLY A O 1
ATOM 654 N N . LEU A 1 89 ? 4.032 -18.792 7.382 1.00 36.12 89 LEU A N 1
ATOM 655 C CA . LEU A 1 89 ? 4.697 -19.441 6.247 1.00 36.12 89 LEU A CA 1
ATOM 656 C C . LEU A 1 89 ? 4.562 -18.500 5.048 1.00 36.12 89 LEU A C 1
ATOM 658 O O . LEU A 1 89 ? 3.484 -18.346 4.479 1.00 36.12 89 LEU A O 1
ATOM 662 N N . PHE A 1 90 ? 5.667 -17.875 4.645 1.00 38.53 90 PHE A N 1
ATOM 663 C CA . PHE A 1 90 ? 5.787 -17.300 3.309 1.00 38.53 90 PHE A CA 1
ATOM 664 C C . PHE A 1 90 ? 5.824 -18.466 2.310 1.00 38.53 90 PHE A C 1
ATOM 666 O O . PHE A 1 90 ? 6.888 -18.922 1.904 1.00 38.53 90 PHE A O 1
ATOM 673 N N . HIS A 1 91 ? 4.659 -19.009 1.976 1.00 36.81 91 HIS A N 1
ATOM 674 C CA . HIS A 1 91 ? 4.467 -19.851 0.804 1.00 36.81 91 HIS A CA 1
ATOM 675 C C . HIS A 1 91 ? 3.317 -19.252 0.011 1.00 36.81 91 HIS A C 1
ATOM 677 O O . HIS A 1 91 ? 2.147 -19.489 0.286 1.00 36.81 91 HIS A O 1
ATOM 683 N N . SER A 1 92 ? 3.671 -18.444 -0.978 1.00 35.72 92 SER A N 1
ATOM 684 C CA . SER A 1 92 ? 2.777 -18.149 -2.084 1.00 35.72 92 SER A CA 1
ATOM 685 C C . SER A 1 92 ? 3.602 -18.333 -3.341 1.00 35.72 92 SER A C 1
ATOM 687 O O . SER A 1 92 ? 4.421 -17.489 -3.682 1.00 35.72 92 SER A O 1
ATOM 689 N N . THR A 1 93 ? 3.397 -19.474 -3.992 1.00 36.31 93 THR A N 1
ATOM 690 C CA . THR A 1 93 ? 3.487 -19.589 -5.446 1.00 36.31 93 THR A CA 1
ATOM 691 C C . THR A 1 93 ? 2.771 -18.402 -6.079 1.00 36.31 93 THR A C 1
ATOM 693 O O . THR A 1 93 ? 1.554 -18.299 -5.928 1.00 36.31 93 THR A O 1
ATOM 696 N N . CYS A 1 94 ? 3.548 -17.521 -6.699 1.00 34.09 94 CYS A N 1
ATOM 697 C CA . CYS A 1 94 ? 3.314 -16.806 -7.953 1.00 34.09 94 CYS A CA 1
ATOM 698 C C . CYS A 1 94 ? 4.701 -16.402 -8.466 1.00 34.09 94 CYS A C 1
ATOM 700 O O . CYS A 1 94 ? 5.481 -15.874 -7.641 1.00 34.09 94 CYS A O 1
#

Sequence (94 aa):
MPTRTPRPNVCICVDIEADGPAPGPYSMISFGASVAGHQDGASYTARDPERDTFYRELCPISEAFVPEALAVGGLDRDRLAATERVGGLFHSTC

Secondary structure (DSSP, 8-state):
---PPPPPEEEEEEEEEESSSSBTTB-EEEEEEEEEEEE-SS-EEE--TTSSEEEEE-----S---HHHHHHHT--HHHHHTS----S------

Radius of gyration: 17.4 Å; chains: 1; bounding box: 47×33×36 Å

pLDDT: mean 85.11, std 17.09, range [34.09, 97.81]

Foldseek 3Di:
DDPDQDAKDWDKDKDWAWLDDDPDQTFTFKIKIFGQFIDHSPDTDGDDRVPGMDIDTAQIDHPDGDVVSCVVVVDDNVVSVPPDHPPDDPDDDD